Protein AF-A0A2G9PRF9-F1 (afdb_monomer_lite)

Structure (mmCIF, N/CA/C/O backbone):
data_AF-A0A2G9PRF9-F1
#
_entry.id   AF-A0A2G9PRF9-F1
#
loop_
_atom_site.group_PDB
_atom_site.id
_atom_site.type_symbol
_atom_site.label_atom_id
_atom_site.label_alt_id
_atom_site.label_comp_id
_atom_site.label_asym_id
_atom_site.label_entity_id
_atom_site.label_seq_id
_atom_site.pdbx_PDB_ins_code
_atom_site.Cartn_x
_atom_site.Cartn_y
_atom_site.Cartn_z
_atom_site.occupancy
_atom_site.B_iso_or_equiv
_atom_site.auth_seq_id
_atom_site.auth_comp_id
_atom_site.auth_asym_id
_atom_site.auth_atom_id
_atom_site.pdbx_PDB_model_num
ATOM 1 N N . GLY A 1 1 ? 42.725 51.344 -11.456 1.00 41.47 1 GLY A N 1
ATOM 2 C CA . GLY A 1 1 ? 43.542 51.351 -10.226 1.00 41.47 1 GLY A CA 1
ATOM 3 C C . GLY A 1 1 ? 42.857 50.484 -9.193 1.00 41.47 1 GLY A C 1
ATOM 4 O O . GLY A 1 1 ? 41.643 50.554 -9.098 1.00 41.47 1 GLY A O 1
ATOM 5 N N . ARG A 1 2 ? 43.606 49.606 -8.519 1.00 37.03 2 ARG A N 1
ATOM 6 C CA . ARG A 1 2 ? 43.100 48.597 -7.572 1.00 37.03 2 ARG A CA 1
ATOM 7 C C . ARG A 1 2 ? 42.571 49.267 -6.302 1.00 37.03 2 ARG A C 1
ATOM 9 O O . ARG A 1 2 ? 43.299 50.045 -5.699 1.00 37.03 2 ARG A O 1
ATOM 16 N N . ALA A 1 3 ? 41.363 48.902 -5.884 1.00 41.97 3 ALA A N 1
ATOM 17 C CA . ALA A 1 3 ? 40.906 49.088 -4.513 1.00 41.97 3 ALA A CA 1
ATOM 18 C C . ALA A 1 3 ? 41.567 48.013 -3.631 1.00 41.97 3 ALA A C 1
ATOM 20 O O . ALA A 1 3 ? 41.528 46.829 -3.968 1.00 41.97 3 ALA A O 1
ATOM 21 N N . ARG A 1 4 ? 42.202 48.419 -2.529 1.00 42.00 4 ARG A N 1
ATOM 22 C CA . ARG A 1 4 ? 42.599 47.530 -1.430 1.00 42.00 4 ARG A CA 1
ATOM 23 C C . ARG A 1 4 ? 41.788 47.951 -0.213 1.00 42.00 4 ARG A C 1
ATOM 25 O O . ARG A 1 4 ? 41.893 49.094 0.212 1.00 42.00 4 ARG A O 1
ATOM 32 N N . ALA A 1 5 ? 40.950 47.038 0.262 1.00 48.50 5 ALA A N 1
ATOM 33 C CA . ALA A 1 5 ? 40.233 47.153 1.518 1.00 48.50 5 ALA A CA 1
ATOM 34 C C . ALA A 1 5 ? 41.147 46.693 2.663 1.00 48.50 5 ALA A C 1
ATOM 36 O O . ALA A 1 5 ? 41.782 45.640 2.567 1.00 48.50 5 ALA A O 1
ATOM 37 N N . ASP A 1 6 ? 41.204 47.513 3.708 1.00 45.97 6 ASP A N 1
ATOM 38 C CA . ASP A 1 6 ? 41.818 47.258 5.007 1.00 45.97 6 ASP A CA 1
ATOM 39 C C . ASP A 1 6 ? 41.152 46.074 5.725 1.00 45.97 6 ASP A C 1
ATOM 41 O O . ASP A 1 6 ? 39.933 46.039 5.892 1.00 45.97 6 ASP A O 1
ATOM 45 N N . ALA A 1 7 ? 41.962 45.126 6.197 1.00 51.50 7 ALA A N 1
ATOM 46 C CA . ALA A 1 7 ? 41.548 44.059 7.102 1.00 51.50 7 ALA A CA 1
ATOM 47 C C . ALA A 1 7 ? 42.293 44.221 8.434 1.00 51.50 7 ALA A C 1
ATOM 49 O O . ALA A 1 7 ? 43.407 43.729 8.603 1.00 51.50 7 ALA A O 1
ATOM 50 N N . GLY A 1 8 ? 41.673 44.928 9.380 1.00 45.75 8 GLY A N 1
ATOM 51 C CA . GLY A 1 8 ? 42.070 44.927 10.785 1.00 45.75 8 GLY A CA 1
ATOM 52 C C . GLY A 1 8 ? 41.306 43.840 11.537 1.00 45.75 8 GLY A C 1
ATOM 53 O O . GLY A 1 8 ? 40.116 43.995 11.795 1.00 45.75 8 GLY A O 1
ATOM 54 N N . ILE A 1 9 ? 41.973 42.739 11.894 1.00 52.50 9 ILE A N 1
ATOM 55 C CA . ILE A 1 9 ? 41.428 41.729 12.813 1.00 52.50 9 ILE A CA 1
ATOM 56 C C . ILE A 1 9 ? 41.986 42.037 14.204 1.00 52.50 9 ILE A C 1
ATOM 58 O O . ILE A 1 9 ? 43.095 41.633 14.550 1.00 52.50 9 ILE A O 1
ATOM 62 N N . GLY A 1 10 ? 41.221 42.798 14.987 1.00 41.38 10 GLY A N 1
ATOM 63 C CA . GLY A 1 10 ? 41.445 42.975 16.419 1.00 41.38 10 GLY A CA 1
ATOM 64 C C . GLY A 1 10 ? 40.963 41.740 17.175 1.00 41.38 10 GLY A C 1
ATOM 65 O O . GLY A 1 10 ? 39.781 41.407 17.141 1.00 41.38 10 GLY A O 1
ATOM 66 N N . TRP A 1 11 ? 41.884 41.055 17.849 1.00 50.28 11 TRP A N 1
ATOM 67 C CA . TRP A 1 11 ? 41.588 39.922 18.722 1.00 50.28 11 TRP A CA 1
ATOM 68 C C . TRP A 1 11 ? 41.038 40.456 20.048 1.00 50.28 11 TRP A C 1
ATOM 70 O O . TRP A 1 11 ? 41.785 40.876 20.930 1.00 50.28 11 TRP A O 1
ATOM 80 N N . GLY A 1 12 ? 39.711 40.493 20.157 1.00 47.12 12 GLY A N 1
ATOM 81 C CA . GLY A 1 12 ? 38.986 40.893 21.357 1.00 47.12 12 GLY A CA 1
ATOM 82 C C . GLY A 1 12 ? 38.635 39.702 22.248 1.00 47.12 12 GLY A C 1
ATOM 83 O O . GLY A 1 12 ? 37.658 39.017 21.988 1.00 47.12 12 GLY A O 1
ATOM 84 N N . GLN A 1 13 ? 39.430 39.538 23.307 1.00 51.31 13 GLN A N 1
ATOM 85 C CA . GLN A 1 13 ? 39.029 39.251 24.695 1.00 51.31 13 GLN A CA 1
ATOM 86 C C . GLN A 1 13 ? 38.232 37.970 25.016 1.00 51.31 13 GLN A C 1
ATOM 88 O O . GLN A 1 13 ? 37.047 37.826 24.733 1.00 51.31 13 GLN A O 1
ATOM 93 N N . SER A 1 14 ? 38.914 37.105 25.773 1.00 54.16 14 SER A N 1
ATOM 94 C CA . SER A 1 14 ? 38.389 36.004 26.577 1.00 54.16 14 SER A CA 1
ATOM 95 C C . SER A 1 14 ? 37.319 36.473 27.569 1.00 54.16 14 SER A C 1
ATOM 97 O O . SER A 1 14 ? 37.625 37.179 28.529 1.00 54.16 14 SER A O 1
ATOM 99 N N . ALA A 1 15 ? 36.080 36.022 27.381 1.00 54.41 15 ALA A N 1
ATOM 100 C CA . ALA A 1 15 ? 35.054 36.052 28.414 1.00 54.41 15 ALA A CA 1
ATOM 101 C C . ALA A 1 15 ? 35.086 34.720 29.176 1.00 54.41 15 ALA A C 1
ATOM 103 O O . ALA A 1 15 ? 34.676 33.681 28.663 1.00 54.41 15 ALA A O 1
ATOM 104 N N . ALA A 1 16 ? 35.613 34.762 30.398 1.00 51.91 16 ALA A N 1
ATOM 105 C CA . ALA A 1 16 ? 35.380 33.737 31.399 1.00 51.91 16 ALA A CA 1
ATOM 106 C C . ALA A 1 16 ? 33.963 33.919 31.960 1.00 51.91 16 ALA A C 1
ATOM 108 O O . ALA A 1 16 ? 33.648 34.974 32.508 1.00 51.91 16 ALA A O 1
ATOM 109 N N . CYS A 1 17 ? 33.124 32.893 31.852 1.00 54.19 17 CYS A N 1
ATOM 110 C CA . CYS A 1 17 ? 31.919 32.751 32.660 1.00 54.19 17 CYS A CA 1
ATOM 111 C C . CYS A 1 17 ? 32.056 31.479 33.498 1.00 54.19 17 CYS A C 1
ATOM 113 O O . CYS A 1 17 ? 31.937 30.357 33.013 1.00 54.19 17 CYS A O 1
ATOM 115 N N . THR A 1 18 ? 32.380 31.683 34.770 1.00 52.47 18 THR A N 1
ATOM 116 C CA . THR A 1 18 ? 32.188 30.708 35.840 1.00 52.47 18 THR A CA 1
ATOM 117 C C . THR A 1 18 ? 30.764 30.797 36.383 1.00 52.47 18 THR A C 1
ATOM 119 O O . THR A 1 18 ? 30.211 31.891 36.467 1.00 52.47 18 THR A O 1
ATOM 122 N N . ASP A 1 19 ? 30.305 29.650 36.883 1.00 49.38 19 ASP A N 1
ATOM 123 C CA . ASP A 1 19 ? 29.262 29.445 37.897 1.00 49.38 19 ASP A CA 1
ATOM 124 C C . ASP A 1 19 ? 27.791 29.390 37.444 1.00 49.38 19 ASP A C 1
ATOM 126 O O . ASP A 1 19 ? 27.277 30.278 36.768 1.00 49.38 19 ASP A O 1
ATOM 130 N N . GLY A 1 20 ? 27.104 28.318 37.856 1.00 49.56 20 GLY A N 1
ATOM 131 C CA . GLY A 1 20 ? 25.658 28.170 37.696 1.00 49.56 20 GLY A CA 1
ATOM 132 C C . GLY A 1 20 ? 25.186 26.720 37.753 1.00 49.56 20 GLY A C 1
ATOM 133 O O . GLY A 1 20 ? 25.303 25.988 36.778 1.00 49.56 20 GLY A O 1
ATOM 134 N N . GLY A 1 21 ? 24.658 26.318 38.909 1.00 46.47 21 GLY A N 1
ATOM 135 C CA . GLY A 1 21 ? 24.171 24.979 39.235 1.00 46.47 21 GLY A CA 1
ATOM 136 C C . GLY A 1 21 ? 23.164 24.356 38.260 1.00 46.47 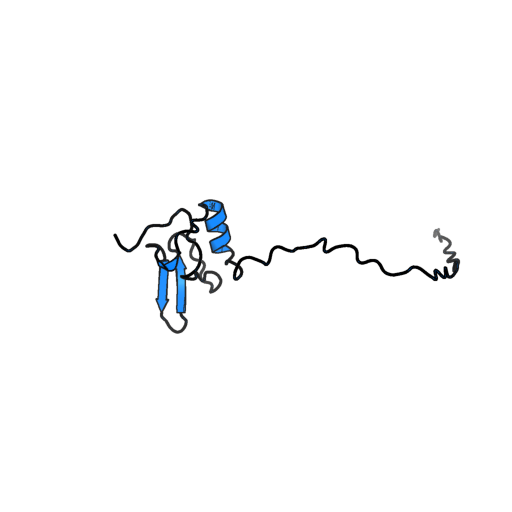21 GLY A C 1
ATOM 137 O O . GLY A 1 21 ? 22.443 25.025 37.523 1.00 46.47 21 GLY A O 1
ATOM 138 N N . GLY A 1 22 ? 23.114 23.024 38.296 1.00 52.50 22 GLY A N 1
ATOM 139 C CA . GLY A 1 22 ? 22.199 22.229 37.492 1.00 52.50 22 GLY A CA 1
ATOM 140 C C . GLY A 1 22 ? 20.734 22.436 37.858 1.00 52.50 22 GLY A C 1
ATOM 141 O O . GLY A 1 22 ? 20.391 22.511 39.032 1.00 52.50 22 GLY A O 1
ATOM 142 N N . MET A 1 23 ? 19.880 22.442 36.836 1.00 49.91 23 MET A N 1
ATOM 143 C CA . MET A 1 23 ? 18.451 22.148 36.915 1.00 49.91 23 MET A CA 1
ATOM 144 C C . MET A 1 23 ? 18.053 21.572 35.560 1.00 49.91 23 MET A C 1
ATOM 146 O O . MET A 1 23 ? 18.181 22.230 34.529 1.00 49.91 23 MET A O 1
ATOM 150 N N . MET A 1 24 ? 17.642 20.310 35.575 1.00 58.78 24 MET A N 1
ATOM 151 C CA . MET A 1 24 ? 17.093 19.598 34.431 1.00 58.78 24 MET A CA 1
ATOM 152 C C . MET A 1 24 ? 15.896 20.374 33.882 1.00 58.78 24 MET A C 1
ATOM 154 O O . MET A 1 24 ? 14.912 20.551 34.593 1.00 58.78 24 MET A O 1
ATOM 158 N N . GLN A 1 25 ? 15.975 20.811 32.629 1.00 59.09 25 GLN A N 1
ATOM 159 C CA . GLN A 1 25 ? 14.822 21.305 31.883 1.00 59.09 25 GLN A CA 1
ATOM 160 C C . GLN A 1 25 ? 14.602 20.374 30.693 1.00 59.09 25 GLN A C 1
ATOM 162 O O . GLN A 1 25 ? 15.221 20.495 29.642 1.00 59.09 25 GLN A O 1
ATOM 167 N N . GLU A 1 26 ? 13.788 19.366 30.999 1.00 52.19 26 GLU A N 1
ATOM 168 C CA . GLU A 1 26 ? 12.602 18.981 30.238 1.00 52.19 26 GLU A CA 1
ATOM 169 C C . GLU A 1 26 ? 12.815 18.474 28.807 1.00 52.19 26 GLU A C 1
ATOM 171 O O . GLU A 1 26 ? 13.190 19.178 27.872 1.00 52.19 26 GLU A O 1
ATOM 176 N N . ALA A 1 27 ? 12.499 17.188 28.660 1.00 59.78 27 ALA A N 1
ATOM 177 C CA . ALA A 1 27 ? 12.375 16.457 27.417 1.00 59.78 27 ALA A CA 1
ATOM 178 C C . ALA A 1 27 ? 11.409 17.165 26.446 1.00 59.78 27 ALA A C 1
ATOM 180 O O . ALA A 1 27 ? 10.211 16.915 26.457 1.00 59.78 27 ALA A O 1
ATOM 181 N N . LEU A 1 28 ? 11.929 18.046 25.587 1.00 55.59 28 LEU A N 1
ATOM 182 C CA . LEU A 1 28 ? 11.123 18.765 24.589 1.00 55.59 28 LEU A CA 1
ATOM 183 C C . LEU A 1 28 ? 11.093 18.090 23.207 1.00 55.59 28 LEU A C 1
ATOM 185 O O . LEU A 1 28 ? 10.643 18.682 22.231 1.00 55.59 28 LEU A O 1
ATOM 189 N N . PHE A 1 29 ? 11.569 16.852 23.103 1.00 54.94 29 PHE A N 1
ATOM 190 C CA . PHE A 1 29 ? 11.418 16.036 21.901 1.00 54.94 29 PHE A CA 1
ATOM 191 C C . PHE A 1 29 ? 11.093 14.597 22.302 1.00 54.94 29 PHE A C 1
ATOM 193 O O . PHE A 1 29 ? 11.902 13.685 22.143 1.00 54.94 29 PHE A O 1
ATOM 200 N N . GLU A 1 30 ? 9.873 14.372 22.789 1.00 59.66 30 GLU A N 1
ATOM 201 C CA . GLU A 1 30 ? 9.218 13.089 22.536 1.00 59.66 30 GLU A CA 1
ATOM 202 C C . GLU A 1 30 ? 9.007 12.991 21.019 1.00 59.66 30 GLU A C 1
ATOM 204 O O . GLU A 1 30 ? 7.983 13.395 20.471 1.00 59.66 30 GLU A O 1
ATOM 209 N N . MET A 1 31 ? 10.033 12.515 20.306 1.00 49.75 31 MET A N 1
ATOM 210 C CA . MET A 1 31 ? 9.823 11.973 18.971 1.00 49.75 31 MET A CA 1
ATOM 211 C C . MET A 1 31 ? 8.855 10.804 19.149 1.00 49.75 31 MET A C 1
ATOM 213 O O . MET A 1 31 ? 9.222 9.859 19.854 1.00 49.75 31 MET A O 1
ATOM 217 N N . PRO A 1 32 ? 7.648 10.834 18.555 1.00 55.12 32 PRO A N 1
ATOM 218 C CA . PRO A 1 32 ? 6.763 9.688 18.619 1.00 55.12 32 PRO A CA 1
ATOM 219 C C . PRO A 1 32 ? 7.527 8.502 18.042 1.00 55.12 32 PRO A C 1
ATOM 221 O O . PRO A 1 32 ? 7.963 8.537 16.889 1.00 55.12 32 PRO A O 1
ATOM 224 N N . GLU A 1 33 ? 7.746 7.507 18.900 1.00 52.50 33 GLU A N 1
ATOM 225 C CA . GLU A 1 33 ? 8.396 6.240 18.600 1.00 52.50 33 GLU A CA 1
ATOM 226 C C . GLU A 1 33 ? 7.836 5.734 17.271 1.00 52.50 33 GLU A C 1
ATOM 228 O O . GLU A 1 33 ? 6.650 5.417 17.158 1.00 52.50 33 GLU A O 1
ATOM 233 N N . ALA A 1 34 ? 8.662 5.834 16.225 1.00 49.16 34 ALA A N 1
ATOM 234 C CA . ALA A 1 34 ? 8.216 5.736 14.848 1.00 49.16 34 ALA A CA 1
ATOM 235 C C . ALA A 1 34 ? 7.465 4.418 14.652 1.00 49.16 34 ALA A C 1
ATOM 237 O O . ALA A 1 34 ? 8.033 3.328 14.739 1.00 49.16 34 ALA A O 1
ATOM 238 N N . ALA A 1 35 ? 6.161 4.550 14.427 1.00 52.72 35 ALA A N 1
ATOM 239 C CA . ALA A 1 35 ? 5.230 3.457 14.273 1.00 52.72 35 ALA A CA 1
ATOM 240 C C . ALA A 1 35 ? 5.695 2.494 13.169 1.00 52.72 35 ALA A C 1
ATOM 242 O O . ALA A 1 35 ? 5.541 2.770 11.982 1.00 52.72 35 ALA A O 1
ATOM 243 N N . GLY A 1 36 ? 6.209 1.333 13.576 1.00 55.62 36 GLY A N 1
ATOM 244 C CA . GLY A 1 36 ? 6.468 0.196 12.700 1.00 55.62 36 GLY A CA 1
ATOM 245 C C . GLY A 1 36 ? 7.618 0.385 11.705 1.00 55.62 36 GLY A C 1
ATOM 246 O O . GLY A 1 36 ? 8.124 1.474 11.457 1.00 55.62 36 GLY A O 1
ATOM 247 N N . ALA A 1 37 ? 8.065 -0.730 11.122 1.00 60.31 37 ALA A N 1
ATOM 248 C CA . ALA A 1 37 ? 9.065 -0.711 10.058 1.00 60.31 37 ALA A CA 1
ATOM 249 C C . ALA A 1 37 ? 8.657 0.275 8.943 1.00 60.31 37 ALA A C 1
ATOM 251 O O . ALA A 1 37 ? 7.468 0.326 8.609 1.00 60.31 37 ALA A O 1
ATOM 252 N N . PRO A 1 38 ? 9.611 1.011 8.338 1.00 66.00 38 PRO A N 1
ATOM 253 C CA . PRO A 1 38 ? 9.297 2.015 7.333 1.00 66.00 38 PRO A CA 1
ATOM 254 C C . PRO A 1 38 ? 8.478 1.384 6.206 1.00 66.00 38 PRO A C 1
ATOM 256 O O . PRO A 1 38 ? 8.914 0.426 5.556 1.00 66.00 38 PRO A O 1
ATOM 259 N N . LEU A 1 39 ? 7.267 1.909 6.008 1.00 71.56 39 LEU A N 1
ATOM 260 C CA . LEU A 1 39 ? 6.421 1.524 4.887 1.00 71.56 39 LEU A CA 1
ATOM 261 C C . LEU A 1 39 ? 7.172 1.839 3.593 1.00 71.56 39 LEU A C 1
ATOM 263 O O . LEU A 1 39 ? 7.822 2.879 3.459 1.00 71.56 39 LEU A O 1
ATOM 267 N N . SER A 1 40 ? 7.081 0.937 2.621 1.00 77.69 40 SER A N 1
ATOM 268 C CA . SER A 1 40 ? 7.612 1.212 1.292 1.00 77.69 40 SER A CA 1
ATOM 269 C C . SER A 1 40 ? 6.889 2.423 0.710 1.00 77.69 40 SER A C 1
ATOM 271 O O . SER A 1 40 ? 5.689 2.610 0.924 1.00 77.69 40 SER A O 1
ATOM 273 N N . ARG A 1 41 ? 7.609 3.233 -0.073 1.00 81.06 41 ARG A N 1
ATOM 274 C CA . ARG A 1 41 ? 7.052 4.429 -0.720 1.00 81.06 41 ARG A CA 1
ATOM 275 C C . ARG A 1 41 ? 5.744 4.131 -1.462 1.00 81.06 41 ARG A C 1
ATOM 277 O O . ARG A 1 41 ? 4.800 4.904 -1.364 1.00 81.06 41 ARG A O 1
ATOM 284 N N . ALA A 1 42 ? 5.670 2.981 -2.130 1.00 79.88 42 ALA A N 1
ATOM 285 C CA . ALA A 1 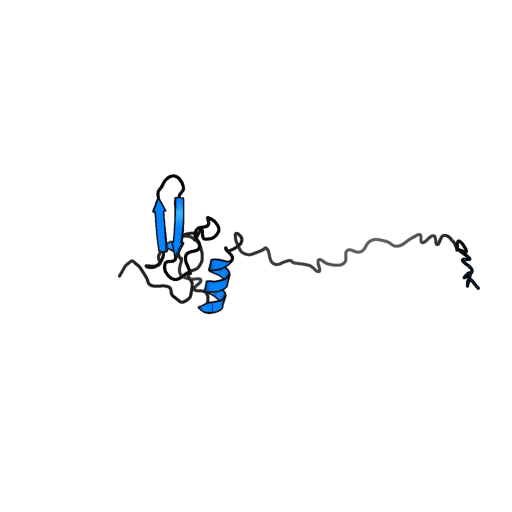42 ? 4.475 2.542 -2.843 1.00 79.88 42 ALA A CA 1
ATOM 286 C C . ALA A 1 42 ? 3.265 2.341 -1.916 1.00 79.88 42 ALA A C 1
ATOM 288 O O . ALA A 1 42 ? 2.140 2.647 -2.301 1.00 79.88 42 ALA A O 1
ATOM 289 N N . ILE A 1 43 ? 3.467 1.831 -0.698 1.00 81.25 43 ILE A N 1
ATOM 290 C CA . ILE A 1 43 ? 2.367 1.639 0.252 1.00 81.25 43 ILE A CA 1
ATOM 291 C C . ILE A 1 43 ? 1.956 2.962 0.882 1.00 81.25 43 ILE A C 1
ATOM 293 O O . ILE A 1 43 ? 0.758 3.212 0.982 1.00 81.25 43 ILE A O 1
ATOM 297 N N . SER A 1 44 ? 2.907 3.845 1.186 1.00 84.06 44 SER A N 1
ATOM 298 C CA . SER A 1 44 ? 2.593 5.210 1.615 1.00 84.06 44 SER A CA 1
ATOM 299 C C . SER A 1 44 ? 1.770 5.958 0.560 1.00 84.06 44 SER A C 1
ATOM 301 O O . SER A 1 44 ? 0.761 6.567 0.894 1.00 84.06 44 SER A O 1
ATOM 303 N N . GLU A 1 45 ? 2.121 5.848 -0.724 1.00 85.94 45 GLU A N 1
ATOM 304 C CA . GLU A 1 45 ? 1.343 6.430 -1.830 1.00 85.94 45 GLU A CA 1
ATOM 305 C C . GLU A 1 45 ? -0.082 5.852 -1.896 1.00 85.94 45 GLU A C 1
ATOM 307 O O . GLU A 1 45 ? -1.046 6.595 -2.069 1.00 85.94 45 GLU A O 1
ATOM 312 N N . MET A 1 46 ? -0.250 4.542 -1.686 1.00 86.38 46 MET A N 1
ATOM 313 C CA . MET A 1 46 ? -1.575 3.908 -1.643 1.00 86.38 46 MET A CA 1
ATOM 314 C C . MET A 1 46 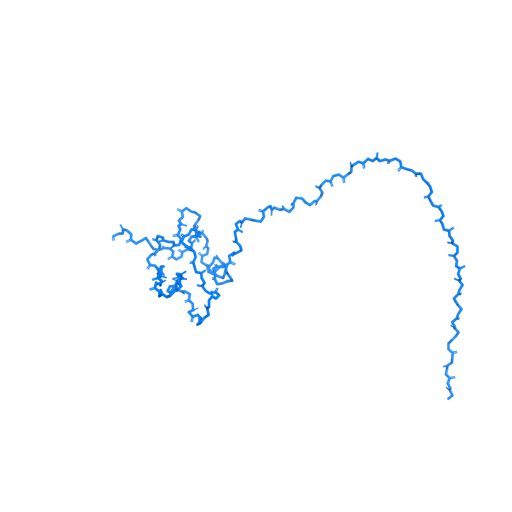? -2.399 4.331 -0.426 1.00 86.38 46 MET A C 1
ATOM 316 O O . MET A 1 46 ? -3.613 4.501 -0.537 1.00 86.38 46 MET A O 1
ATOM 320 N N . HIS A 1 47 ? -1.760 4.477 0.733 1.00 88.69 47 HIS A N 1
ATOM 321 C CA . HIS A 1 47 ? -2.390 4.966 1.958 1.00 88.69 47 HIS A CA 1
ATOM 322 C C . HIS A 1 47 ? -2.825 6.425 1.814 1.00 88.69 47 HIS A C 1
ATOM 324 O O . HIS A 1 47 ? -3.927 6.760 2.232 1.00 88.69 47 HIS A O 1
ATOM 330 N N . LEU A 1 48 ? -2.021 7.264 1.159 1.00 87.75 48 LEU A N 1
ATOM 331 C CA . LEU A 1 48 ? -2.381 8.648 0.847 1.00 87.75 48 LEU A CA 1
ATOM 332 C C . LEU A 1 48 ? -3.522 8.732 -0.178 1.00 87.75 48 LEU A C 1
ATOM 334 O O . LEU A 1 48 ? -4.425 9.545 -0.019 1.00 87.75 48 LEU A O 1
ATOM 338 N N . ALA A 1 49 ? -3.507 7.888 -1.212 1.00 89.44 49 ALA A N 1
ATOM 339 C CA . ALA A 1 49 ? -4.496 7.939 -2.289 1.00 89.44 49 ALA A CA 1
ATOM 340 C C . ALA A 1 49 ? -5.861 7.345 -1.906 1.00 89.44 49 ALA A C 1
ATOM 342 O O . ALA A 1 49 ? -6.895 7.832 -2.358 1.00 89.44 49 ALA A O 1
ATOM 343 N N . TYR A 1 50 ? -5.877 6.272 -1.110 1.00 90.31 50 TYR A N 1
ATOM 344 C CA . TYR A 1 50 ? -7.092 5.497 -0.828 1.00 90.31 50 TYR A CA 1
ATOM 345 C C . TYR A 1 50 ? -7.445 5.420 0.660 1.00 90.31 50 TYR A C 1
ATOM 347 O O . TYR A 1 50 ? -8.466 4.832 1.010 1.00 90.31 50 TYR A O 1
ATOM 355 N N . GLY A 1 51 ? -6.616 5.975 1.542 1.00 91.06 51 GLY A N 1
ATOM 356 C CA . GLY A 1 51 ? -6.758 5.839 2.987 1.00 91.06 51 GLY A CA 1
ATOM 357 C C . GLY A 1 51 ? -6.217 4.515 3.534 1.00 91.06 51 GLY A C 1
ATOM 358 O O . GLY A 1 51 ? -5.837 3.596 2.795 1.00 91.06 51 GLY A O 1
ATOM 359 N N . VAL A 1 52 ? -6.209 4.421 4.865 1.00 90.88 52 VAL A N 1
ATOM 360 C CA . VAL A 1 52 ? -5.714 3.272 5.637 1.00 90.88 52 VAL A CA 1
ATOM 361 C C . VAL A 1 52 ? -6.878 2.555 6.312 1.00 90.88 52 VAL A C 1
ATOM 363 O O . VAL A 1 52 ? -7.752 3.185 6.899 1.00 90.88 52 VAL A O 1
ATOM 366 N N . LYS A 1 53 ? -6.867 1.223 6.270 1.00 90.69 53 LYS A N 1
ATOM 367 C CA . LYS A 1 53 ? -7.741 0.351 7.057 1.00 90.69 53 LYS A CA 1
ATOM 368 C C . LYS A 1 53 ? -6.902 -0.382 8.092 1.00 90.69 53 LYS A C 1
ATOM 370 O O . LYS A 1 53 ? -6.248 -1.371 7.771 1.00 90.69 53 LYS A O 1
ATOM 375 N N . VAL A 1 54 ? -6.921 0.123 9.322 1.00 86.31 54 VAL A N 1
ATOM 376 C CA . VAL A 1 54 ? -6.122 -0.407 10.439 1.00 86.31 54 VAL A CA 1
ATOM 377 C C . VAL A 1 54 ? -6.604 -1.781 10.917 1.00 86.31 54 VAL A C 1
ATOM 379 O O . VAL A 1 54 ? -5.787 -2.609 11.304 1.00 86.31 54 VAL A O 1
ATOM 382 N N . ASP A 1 55 ? -7.899 -2.076 10.775 1.00 89.69 55 ASP A N 1
ATOM 383 C CA . ASP A 1 55 ? -8.496 -3.357 11.192 1.00 89.69 55 ASP A CA 1
ATOM 384 C C . ASP A 1 55 ? -8.251 -4.503 10.202 1.00 89.69 55 ASP A C 1
ATOM 386 O O . ASP A 1 55 ? -8.697 -5.633 10.408 1.00 89.69 55 ASP A O 1
ATOM 3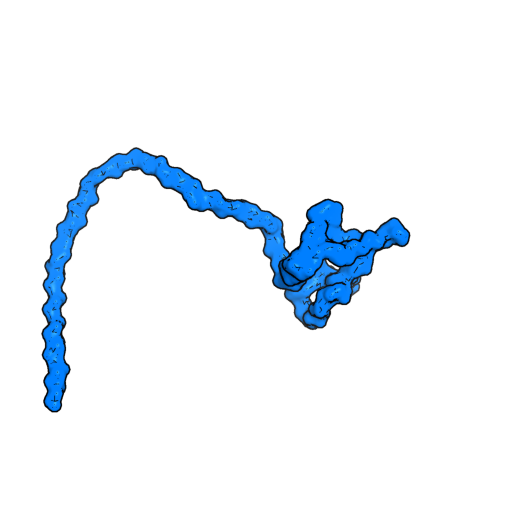90 N N . ARG A 1 56 ? -7.600 -4.220 9.069 1.00 89.12 56 ARG A N 1
ATOM 391 C CA . ARG A 1 56 ? -7.390 -5.179 7.983 1.00 89.12 56 ARG A CA 1
ATOM 392 C C . ARG A 1 56 ? -5.935 -5.198 7.568 1.00 89.12 56 ARG A C 1
ATOM 394 O O . ARG A 1 56 ? -5.242 -4.186 7.597 1.00 89.12 56 ARG A O 1
ATOM 401 N N . ARG A 1 57 ? -5.474 -6.365 7.132 1.00 90.19 57 ARG A N 1
ATOM 402 C CA . ARG A 1 57 ? -4.091 -6.575 6.712 1.00 90.19 57 ARG A CA 1
ATOM 403 C C . ARG A 1 57 ? -4.019 -6.775 5.210 1.00 90.19 57 ARG A C 1
ATOM 405 O O . ARG A 1 57 ? -4.894 -7.396 4.610 1.00 90.19 57 ARG A O 1
ATOM 412 N N . CYS A 1 58 ? -2.946 -6.284 4.595 1.00 87.38 58 CYS A N 1
ATOM 413 C CA . CYS A 1 58 ? -2.691 -6.504 3.176 1.00 87.38 58 CYS A CA 1
ATOM 414 C C . CYS A 1 58 ? -2.633 -7.998 2.842 1.00 87.38 58 CYS A C 1
ATOM 416 O O . CYS A 1 58 ? -3.092 -8.381 1.777 1.00 87.38 58 CYS A O 1
ATOM 418 N N . GLY A 1 59 ? -2.135 -8.844 3.750 1.00 86.81 59 GLY A N 1
ATOM 419 C CA . GLY A 1 59 ? -2.028 -10.288 3.531 1.00 86.81 59 GLY A CA 1
ATOM 420 C C . GLY A 1 59 ? -3.353 -11.038 3.367 1.00 86.81 59 GLY A C 1
ATOM 421 O O . GLY A 1 59 ? -3.309 -12.156 2.857 1.00 86.81 59 GLY A O 1
ATOM 422 N N . ASP A 1 60 ? -4.475 -10.436 3.781 1.00 89.62 60 ASP A N 1
ATOM 423 C CA . ASP A 1 60 ? -5.844 -10.958 3.630 1.00 89.62 60 ASP A CA 1
ATOM 424 C C . ASP A 1 60 ? -6.583 -10.334 2.427 1.00 89.62 60 ASP A C 1
ATOM 426 O O . ASP A 1 60 ? -7.763 -10.602 2.196 1.00 89.62 60 ASP A O 1
ATOM 430 N N . CYS A 1 61 ? -5.914 -9.453 1.679 1.00 91.06 61 CYS A N 1
ATOM 431 C CA . CYS A 1 61 ? -6.503 -8.754 0.547 1.00 91.06 61 CYS A CA 1
ATOM 432 C C . CYS A 1 61 ? -6.448 -9.618 -0.720 1.00 91.06 61 CYS A C 1
ATOM 434 O O . CYS A 1 61 ? -5.390 -10.124 -1.079 1.00 91.06 61 CYS A O 1
ATOM 436 N N . MET A 1 62 ? -7.539 -9.661 -1.484 1.00 91.25 62 MET A N 1
ATOM 437 C CA . MET A 1 62 ? -7.623 -10.311 -2.799 1.00 91.25 62 MET A CA 1
ATOM 438 C C . MET A 1 62 ? -6.570 -9.792 -3.796 1.00 91.25 62 MET A C 1
ATOM 440 O O . MET A 1 62 ? -6.160 -10.495 -4.715 1.00 91.25 62 MET A O 1
ATOM 444 N N . TYR A 1 63 ? -6.114 -8.549 -3.628 1.00 88.69 63 TYR A N 1
ATOM 445 C CA . TYR A 1 63 ? -5.107 -7.935 -4.497 1.00 88.69 63 TYR A CA 1
ATOM 446 C C . TYR A 1 63 ? -3.661 -8.244 -4.088 1.00 88.69 63 TYR A C 1
ATOM 448 O O . TYR A 1 63 ? -2.733 -7.782 -4.756 1.00 88.69 63 TYR A O 1
ATOM 456 N N . PHE A 1 64 ? -3.453 -8.989 -3.001 1.00 88.56 64 PHE A N 1
ATOM 457 C CA . PHE A 1 64 ? -2.137 -9.352 -2.492 1.00 88.56 64 PHE A CA 1
ATOM 458 C C . PHE A 1 64 ? -1.600 -10.590 -3.206 1.00 88.56 64 PHE A C 1
ATOM 460 O O . PHE A 1 64 ? -2.057 -11.709 -2.992 1.00 88.56 64 PHE A O 1
ATOM 467 N N . ILE A 1 65 ? -0.587 -10.393 -4.043 1.00 86.44 65 ILE A N 1
ATOM 468 C CA . ILE A 1 65 ? 0.044 -11.461 -4.811 1.00 86.44 65 ILE A CA 1
ATOM 469 C C . ILE A 1 65 ? 1.347 -11.853 -4.121 1.00 86.44 65 ILE A C 1
ATOM 471 O O . ILE A 1 65 ? 2.277 -11.049 -4.028 1.00 86.44 65 ILE A O 1
ATOM 475 N N . ARG A 1 66 ? 1.421 -13.101 -3.656 1.00 86.00 66 ARG A N 1
ATOM 476 C CA . ARG A 1 66 ? 2.637 -13.704 -3.096 1.00 86.00 66 ARG A CA 1
ATOM 477 C C . ARG A 1 66 ? 3.424 -14.375 -4.212 1.00 86.00 66 ARG A C 1
ATOM 479 O O . ARG A 1 66 ? 2.875 -15.198 -4.936 1.00 86.00 66 ARG A O 1
ATOM 486 N N . TYR A 1 67 ? 4.708 -14.066 -4.309 1.00 82.06 67 TYR A N 1
ATOM 487 C CA . TYR A 1 67 ? 5.621 -14.702 -5.246 1.00 82.06 67 TYR A CA 1
ATOM 488 C C . TYR A 1 67 ? 6.621 -15.555 -4.468 1.00 82.06 67 TYR A C 1
ATOM 490 O O . TYR A 1 67 ? 7.252 -15.097 -3.514 1.00 82.06 67 TYR A O 1
ATOM 498 N N . HIS A 1 68 ? 6.744 -16.816 -4.876 1.00 78.12 68 HIS A N 1
ATOM 499 C CA . HIS A 1 68 ? 7.675 -17.776 -4.296 1.00 78.12 68 HIS A CA 1
ATOM 500 C C . HIS A 1 68 ? 8.569 -18.325 -5.409 1.00 78.12 68 HIS A C 1
ATOM 502 O O . HIS A 1 68 ? 8.271 -19.356 -6.005 1.00 78.12 68 HIS A O 1
ATOM 508 N N . GLN A 1 69 ? 9.633 -17.587 -5.728 1.00 72.31 69 GLN A N 1
ATOM 509 C CA . GLN A 1 69 ? 10.733 -18.093 -6.557 1.00 72.31 69 GLN A CA 1
ATOM 510 C C . GLN A 1 69 ? 11.912 -18.423 -5.626 1.00 72.31 69 GLN A C 1
ATOM 512 O O . GLN A 1 69 ? 11.722 -19.160 -4.662 1.00 72.31 69 GLN A O 1
ATOM 517 N N . SER A 1 70 ? 13.093 -17.839 -5.843 1.00 76.81 70 SER A N 1
ATOM 518 C CA . SER A 1 70 ? 14.246 -17.963 -4.934 1.00 76.81 70 SER A CA 1
ATOM 519 C C . SER A 1 70 ? 14.145 -17.059 -3.697 1.00 76.81 70 SER A C 1
ATOM 521 O O . SER A 1 70 ? 14.673 -17.390 -2.641 1.00 76.81 70 SER A O 1
ATOM 523 N N . THR A 1 71 ? 13.423 -15.940 -3.811 1.00 71.38 71 THR A N 1
ATOM 524 C CA . THR A 1 71 ? 13.153 -14.996 -2.716 1.00 71.38 71 THR A CA 1
ATOM 525 C C . THR A 1 71 ? 11.647 -14.874 -2.522 1.00 71.38 71 THR A C 1
ATOM 527 O O . THR A 1 71 ? 10.889 -14.850 -3.496 1.00 71.38 71 THR A O 1
ATOM 530 N N . ARG A 1 72 ? 11.204 -14.791 -1.265 1.00 78.25 72 ARG A N 1
ATOM 531 C CA . ARG A 1 72 ? 9.797 -14.571 -0.913 1.00 78.25 72 ARG A CA 1
ATOM 532 C C . ARG A 1 72 ? 9.503 -13.078 -0.919 1.00 78.25 72 ARG A C 1
ATOM 534 O O . ARG A 1 72 ? 9.881 -12.386 0.016 1.00 78.25 72 ARG A O 1
ATOM 541 N N . TRP A 1 73 ? 8.799 -12.612 -1.942 1.00 78.50 73 TRP A N 1
ATOM 542 C CA . TRP A 1 73 ? 8.331 -11.231 -2.032 1.00 78.50 73 TRP A CA 1
ATOM 543 C C . TRP A 1 73 ? 6.844 -11.207 -2.377 1.00 78.50 73 TRP A C 1
ATOM 545 O O . TRP A 1 73 ? 6.291 -12.169 -2.912 1.00 78.50 73 TRP A O 1
ATOM 555 N N . ALA A 1 74 ? 6.161 -10.116 -2.050 1.00 83.94 74 ALA A N 1
ATOM 556 C CA . ALA A 1 74 ? 4.763 -9.932 -2.419 1.00 83.94 74 ALA A CA 1
ATOM 557 C C . ALA A 1 74 ? 4.551 -8.563 -3.058 1.00 83.94 74 ALA A C 1
ATOM 559 O O . ALA A 1 74 ? 5.289 -7.621 -2.781 1.00 83.94 74 ALA A O 1
ATOM 560 N N . LYS A 1 75 ? 3.541 -8.464 -3.923 1.00 84.38 75 LYS A N 1
ATOM 561 C CA . LYS A 1 75 ? 3.124 -7.220 -4.580 1.00 84.38 75 LYS A CA 1
ATOM 562 C C . LYS A 1 75 ? 1.613 -7.047 -4.491 1.00 84.38 75 LYS A C 1
ATOM 564 O O . LYS A 1 75 ? 0.881 -8.026 -4.389 1.00 84.38 75 LYS A O 1
ATOM 569 N N . CYS A 1 76 ? 1.139 -5.809 -4.593 1.00 85.88 76 CYS A N 1
ATOM 570 C CA . CYS A 1 76 ? -0.272 -5.527 -4.837 1.00 85.88 76 CYS A CA 1
ATOM 571 C C . CYS A 1 76 ? -0.530 -5.364 -6.336 1.00 85.88 76 CYS A C 1
ATOM 573 O O . CYS A 1 76 ? 0.198 -4.644 -7.024 1.00 85.88 76 CYS A O 1
ATOM 575 N N . SER A 1 77 ? -1.592 -5.988 -6.844 1.00 84.94 77 SER A N 1
ATOM 576 C CA . SER A 1 77 ? -2.015 -5.840 -8.244 1.00 84.94 77 SER A CA 1
ATOM 577 C C . SER A 1 77 ? -2.565 -4.452 -8.584 1.00 84.94 77 SER A C 1
ATOM 579 O O . SER A 1 77 ? -2.619 -4.091 -9.756 1.00 84.94 77 SER A O 1
ATOM 581 N N . ARG A 1 78 ? -2.966 -3.664 -7.577 1.00 85.88 78 ARG A N 1
ATOM 582 C CA . ARG A 1 78 ? -3.496 -2.300 -7.755 1.00 85.88 78 ARG A CA 1
ATOM 583 C C . ARG A 1 78 ? -2.410 -1.233 -7.843 1.00 85.88 78 ARG A C 1
ATOM 585 O O . ARG A 1 78 ? -2.670 -0.163 -8.379 1.00 85.88 78 ARG A O 1
ATOM 592 N N . THR A 1 79 ? -1.209 -1.511 -7.339 1.00 80.50 79 THR A N 1
ATOM 593 C CA . THR A 1 79 ? -0.061 -0.621 -7.535 1.00 80.50 79 THR A CA 1
ATOM 594 C C . THR A 1 79 ? 0.577 -0.831 -8.892 1.00 80.50 79 THR A C 1
ATOM 596 O O . THR A 1 79 ? 0.709 -1.965 -9.353 1.00 80.50 79 THR A O 1
ATOM 599 N N . ARG A 1 80 ? 1.047 0.265 -9.499 1.00 69.25 80 ARG A N 1
ATOM 600 C CA . ARG A 1 80 ? 1.862 0.223 -10.715 1.00 69.25 80 ARG A CA 1
ATOM 601 C C . ARG A 1 80 ? 3.091 -0.647 -10.440 1.00 69.25 80 ARG A C 1
ATOM 603 O O . ARG A 1 80 ? 3.942 -0.286 -9.631 1.00 69.25 80 ARG A O 1
ATOM 610 N N . GLN A 1 81 ? 3.144 -1.822 -11.065 1.00 62.44 81 GLN A N 1
ATOM 611 C CA . GLN A 1 81 ? 4.217 -2.783 -10.840 1.00 62.44 81 GLN A CA 1
ATOM 612 C C . GLN A 1 81 ? 5.516 -2.225 -11.420 1.00 62.44 81 GLN A C 1
ATOM 614 O O . GLN A 1 81 ? 5.736 -2.269 -12.627 1.00 62.44 81 GLN A O 1
ATOM 619 N N . THR A 1 82 ? 6.387 -1.684 -10.576 1.00 56.41 82 THR A N 1
ATOM 620 C CA . THR A 1 82 ? 7.767 -1.418 -10.975 1.00 56.41 82 THR A CA 1
ATOM 621 C C . THR A 1 82 ? 8.570 -2.710 -10.808 1.00 56.41 82 THR A C 1
ATOM 623 O O . THR A 1 82 ? 8.367 -3.492 -9.870 1.00 56.41 82 THR A O 1
ATOM 626 N N . GLY A 1 83 ? 9.454 -2.992 -11.766 1.00 53.53 83 GLY A N 1
ATOM 627 C CA . GLY A 1 83 ? 10.264 -4.216 -11.831 1.00 53.53 83 GLY A CA 1
ATOM 628 C C . GLY A 1 83 ? 11.359 -4.326 -10.761 1.00 53.53 83 GLY A C 1
ATOM 629 O O . GLY A 1 83 ? 12.330 -5.035 -10.978 1.00 53.53 83 GLY A O 1
ATOM 630 N N . GLY A 1 84 ? 11.237 -3.621 -9.631 1.00 56.66 84 GLY A N 1
ATOM 631 C CA . GLY A 1 84 ? 12.236 -3.587 -8.562 1.00 56.66 84 GLY A CA 1
ATOM 632 C C . GLY A 1 84 ? 11.752 -4.225 -7.259 1.00 56.66 84 GLY A C 1
ATOM 633 O O . GLY A 1 84 ? 10.556 -4.218 -6.948 1.00 56.66 84 GLY A O 1
ATOM 634 N N . SER A 1 85 ? 12.707 -4.713 -6.465 1.00 54.88 85 SER A N 1
ATOM 635 C CA . SER A 1 85 ? 12.535 -5.212 -5.087 1.00 54.88 85 SER A CA 1
ATOM 636 C C . SER A 1 85 ? 11.967 -4.169 -4.115 1.00 54.88 85 SER A C 1
ATOM 638 O O . SER A 1 85 ? 11.476 -4.510 -3.051 1.00 54.88 85 SER A O 1
ATOM 640 N N . VAL A 1 86 ? 11.950 -2.890 -4.499 1.00 53.22 86 VAL A N 1
ATOM 641 C CA . VAL A 1 86 ? 11.407 -1.773 -3.703 1.00 53.22 86 VAL A CA 1
ATOM 642 C C . VAL A 1 86 ? 9.883 -1.872 -3.499 1.00 53.22 86 VAL A C 1
ATOM 644 O O . VAL A 1 86 ? 9.308 -1.178 -2.664 1.00 53.22 86 VAL A O 1
ATOM 647 N N . THR A 1 87 ? 9.209 -2.754 -4.241 1.00 57.88 87 THR A N 1
ATOM 648 C CA . THR A 1 87 ? 7.759 -2.987 -4.146 1.00 57.88 87 THR A CA 1
ATOM 649 C C . THR A 1 87 ? 7.406 -4.178 -3.262 1.00 57.88 87 THR A C 1
ATOM 651 O O . THR A 1 87 ? 6.422 -4.856 -3.528 1.00 57.88 87 THR A O 1
ATOM 654 N N . GLU A 1 88 ? 8.185 -4.467 -2.222 1.00 68.19 88 GLU A N 1
ATOM 655 C CA . GLU A 1 88 ? 7.826 -5.519 -1.272 1.00 68.19 88 GLU A CA 1
ATOM 656 C C . GLU A 1 88 ? 6.637 -5.093 -0.406 1.00 68.19 88 GLU A C 1
ATOM 658 O O . GLU A 1 88 ? 6.721 -4.219 0.457 1.00 68.19 88 GLU A O 1
ATOM 663 N N . TRP A 1 89 ? 5.501 -5.738 -0.653 1.00 77.69 89 TRP A N 1
ATOM 664 C CA . TRP A 1 89 ? 4.336 -5.695 0.214 1.00 77.69 89 TRP A CA 1
ATOM 665 C C . TRP A 1 89 ? 4.535 -6.700 1.345 1.00 77.69 89 TRP A C 1
ATOM 667 O O . TRP A 1 89 ? 4.901 -7.850 1.106 1.00 77.69 89 TRP A O 1
ATOM 677 N N . ARG A 1 90 ? 4.255 -6.307 2.589 1.00 82.75 90 ARG A N 1
ATOM 678 C CA . ARG A 1 90 ? 4.286 -7.240 3.721 1.00 82.75 90 ARG A CA 1
ATOM 679 C C . ARG A 1 90 ? 2.876 -7.641 4.123 1.00 82.75 90 ARG A C 1
ATOM 681 O O . ARG A 1 90 ? 1.980 -6.807 4.219 1.00 82.75 90 ARG A O 1
ATOM 688 N N . ALA A 1 91 ? 2.690 -8.927 4.411 1.00 83.94 91 ALA A N 1
ATOM 689 C CA . ALA A 1 91 ? 1.387 -9.467 4.795 1.00 83.94 91 ALA A CA 1
ATOM 690 C C . ALA A 1 91 ? 0.837 -8.849 6.095 1.00 83.94 91 ALA A C 1
ATOM 692 O O . ALA A 1 91 ? -0.375 -8.799 6.265 1.00 83.94 91 ALA A O 1
ATOM 693 N N . HIS A 1 92 ? 1.710 -8.365 6.987 1.00 83.31 92 HIS A N 1
ATOM 694 C CA . HIS A 1 92 ? 1.330 -7.753 8.264 1.00 83.31 92 HIS A CA 1
ATOM 695 C C . HIS A 1 92 ? 1.024 -6.249 8.185 1.00 83.31 92 HIS A C 1
ATOM 697 O O . HIS A 1 92 ? 0.614 -5.684 9.191 1.00 83.31 92 HIS A O 1
ATOM 703 N N . TRP A 1 93 ? 1.224 -5.587 7.040 1.00 86.56 93 TRP A N 1
ATOM 704 C CA . TRP A 1 93 ? 0.933 -4.153 6.922 1.00 86.56 93 TRP A CA 1
ATOM 705 C C . TRP A 1 93 ? -0.566 -3.884 6.828 1.00 86.56 93 TRP A C 1
ATOM 707 O O . TRP A 1 93 ? -1.312 -4.678 6.245 1.00 86.56 93 TRP A O 1
ATOM 717 N N . SER A 1 94 ? -0.987 -2.740 7.367 1.00 89.31 94 SER A N 1
ATOM 718 C CA . SER A 1 94 ? -2.368 -2.263 7.302 1.00 89.31 94 SER A CA 1
ATOM 719 C C . SER A 1 94 ? -2.827 -2.129 5.853 1.00 89.31 94 SER A C 1
ATOM 721 O O . SER A 1 94 ? -2.098 -1.627 4.989 1.00 89.31 94 SER A O 1
ATOM 723 N N . ALA A 1 95 ? -4.035 -2.604 5.569 1.00 90.19 95 ALA A N 1
ATOM 724 C CA . ALA A 1 95 ? -4.593 -2.559 4.229 1.00 90.19 95 ALA A CA 1
ATOM 725 C C . ALA A 1 95 ? -4.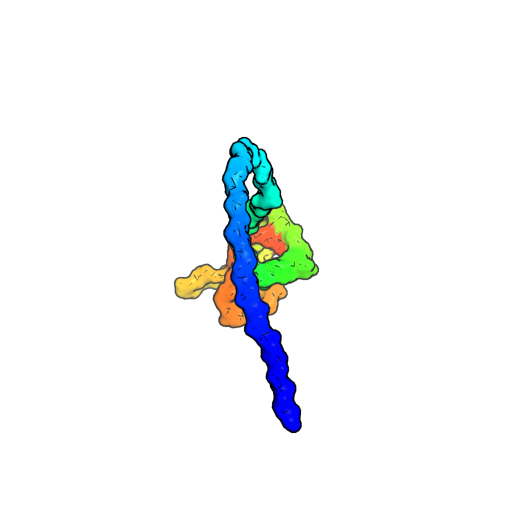888 -1.116 3.794 1.00 90.19 95 ALA A C 1
ATOM 727 O O . ALA A 1 95 ? -5.171 -0.244 4.612 1.00 90.19 95 ALA A O 1
ATOM 728 N N . CYS A 1 96 ? -4.839 -0.859 2.488 1.00 90.94 96 CYS A N 1
ATOM 729 C CA . CYS A 1 96 ? -5.333 0.400 1.927 1.00 90.94 96 CYS A CA 1
ATOM 730 C C . CYS A 1 96 ? -6.866 0.376 1.786 1.00 90.94 96 CYS A C 1
ATOM 732 O O . CYS A 1 96 ? -7.500 -0.679 1.893 1.00 90.94 96 CYS A O 1
ATOM 734 N N . GLY A 1 97 ? -7.479 1.524 1.487 1.00 89.50 97 GLY A N 1
ATOM 735 C CA . GLY A 1 97 ? -8.933 1.626 1.298 1.00 89.50 97 GLY A CA 1
ATOM 736 C C . GLY A 1 97 ? -9.514 0.728 0.200 1.00 89.50 97 GLY A C 1
ATOM 737 O O . GLY A 1 97 ? -10.684 0.357 0.281 1.00 89.50 97 GLY A O 1
ATOM 738 N N . LEU A 1 98 ? -8.691 0.281 -0.756 1.00 88.75 98 LEU A N 1
ATOM 739 C CA . LEU A 1 98 ? -9.069 -0.687 -1.794 1.00 88.75 98 LEU A CA 1
ATOM 740 C C . LEU A 1 98 ? -9.132 -2.144 -1.304 1.00 88.75 98 LEU A C 1
ATOM 742 O O . LEU A 1 98 ? -9.232 -3.053 -2.123 1.00 88.75 98 LEU A O 1
ATOM 746 N N . PHE A 1 99 ? -9.051 -2.400 0.003 1.00 90.06 99 PHE A N 1
ATOM 747 C CA . PHE A 1 99 ? -9.147 -3.748 0.558 1.00 90.06 99 PHE A CA 1
ATOM 748 C C . PHE A 1 99 ? -10.403 -4.490 0.071 1.00 90.06 99 PHE A C 1
ATOM 750 O O . PHE A 1 99 ? -11.532 -4.024 0.264 1.00 90.06 99 PHE A O 1
ATOM 757 N N . ARG A 1 100 ? -10.187 -5.676 -0.500 1.00 90.81 100 ARG A N 1
ATOM 758 C CA . ARG A 1 100 ? -11.212 -6.679 -0.803 1.00 90.81 100 ARG A CA 1
ATOM 759 C C . ARG A 1 100 ? -10.827 -7.965 -0.096 1.00 90.81 100 ARG A C 1
ATOM 761 O O . ARG A 1 100 ? -9.686 -8.392 -0.227 1.00 90.81 100 ARG A O 1
ATOM 768 N N . ASP A 1 101 ? -11.754 -8.535 0.659 1.00 89.00 101 ASP A N 1
ATOM 769 C CA . ASP A 1 101 ? -11.501 -9.750 1.429 1.00 89.00 101 ASP A CA 1
ATOM 770 C C . ASP A 1 101 ? -11.377 -10.957 0.487 1.00 89.00 101 ASP A C 1
ATOM 772 O O . ASP A 1 101 ? -12.153 -11.079 -0.460 1.00 89.00 101 ASP A O 1
ATOM 776 N N . GLN A 1 102 ? -10.374 -11.808 0.708 1.00 79.56 102 GLN A N 1
ATOM 777 C CA . GLN A 1 102 ? -10.166 -13.018 -0.094 1.00 79.56 102 GLN A CA 1
ATOM 778 C C . GLN A 1 102 ? -11.052 -14.196 0.363 1.00 79.56 102 GLN A C 1
ATOM 780 O O . GLN A 1 102 ? -11.150 -15.185 -0.354 1.00 79.56 102 GLN A O 1
ATOM 785 N N . ARG A 1 103 ? -11.678 -14.132 1.547 1.00 69.56 103 ARG A N 1
ATOM 786 C CA . 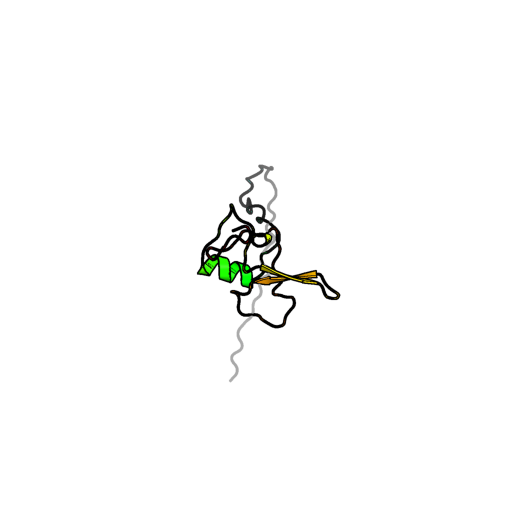ARG A 1 103 ? -12.407 -15.258 2.161 1.00 69.56 103 ARG A CA 1
ATOM 787 C C . ARG A 1 103 ? -13.912 -15.257 1.861 1.00 69.56 103 ARG A C 1
ATOM 789 O O . ARG A 1 103 ? -14.677 -15.797 2.658 1.00 69.56 103 ARG A O 1
ATOM 796 N N . VAL A 1 104 ? -14.325 -14.614 0.770 1.00 54.00 104 VAL A N 1
ATOM 797 C CA . VAL A 1 104 ? -15.723 -14.593 0.303 1.00 54.00 104 VAL A CA 1
ATOM 798 C C . VAL A 1 104 ? -15.984 -15.778 -0.613 1.00 54.00 104 VAL A C 1
ATOM 800 O O . VAL A 1 104 ? -15.113 -16.040 -1.472 1.00 54.00 104 VAL A O 1
#

pLDDT: mean 70.12, std 17.06, range [37.03, 91.25]

Foldseek 3Di:
DDDDDDDDDDDDDDDDDDDDDDDDDDDPDPPPPPPDDDDQPQVVVLCVVFNWAQVDWLLQAPQWAWDDDPDTFIAGPPTDDDPDPSRGGDRGDTDGNPGDGPPD

Sequence (104 aa):
GRARADAGIGWGQSAACTDGGGMMQEALFEMPEAAGAPLSRAISEMHLAYGVKVDRRCGDCMYFIRYHQSTRWAKCSRTRQTGGSVTEWRAHWSACGLFRDQRV

Secondary structure (DSSP, 8-state):
-----------------------------------SSPPPHHHHHHHHHH-EEEEEEGGGBTTEEEEESSSEEEEETTS---SSGGG---TTSEEETT--BS--

Radius of gyration: 28.25 Å; chains: 1; bounding box: 59×69×51 Å